Protein AF-A0A6B3GJA3-F1 (afdb_monomer_lite)

Foldseek 3Di:
DVLVVLLVVLVVCVVVVNNVVSLVSLVVSLVPDDDLVCLQSVLSSLQSQLVSCVVVVNLVSNLVSLVSSLVSCVVNVVLQVNLVSLQVNLVSCVVVPVNVSSVVSNVSSVCSVPPPPPDPPDDDPDDDD

Radius of gyration: 17.27 Å; chains: 1; bounding box: 47×55×37 Å

Sequence (129 aa):
YAHQVGVELADVLHRQGKDDEAERLLNGLLDGLSSAHSAVHEAGAHRLLGLIAERRHDDEEAQGRYTTAMRLLESAGAAGDLADICQLLGDLLRRTGSVEAALDAYRVGLSLRAAPGTTTLGPAPAKPF

Secondary structure (DSSP, 8-state):
-HHHHHHHHHHHHHHTT-HHHHHHHHHHHHTT--SGGGHHHHHHHHHHHHHHHHHTT-HHHHHHHHHHHHHHHHHHT-HHHHHHHHHHHHHHHHHTT-HHHHHHHHHHHHHHHHS----S--SPPPPP-

Structure (mmCIF, N/CA/C/O backbone):
data_AF-A0A6B3GJA3-F1
#
_entry.id   AF-A0A6B3GJA3-F1
#
loop_
_atom_site.group_PDB
_atom_site.id
_atom_site.type_symbol
_atom_site.label_atom_id
_atom_site.label_alt_id
_atom_site.label_comp_id
_atom_site.label_asym_id
_atom_site.label_entity_id
_atom_site.label_seq_id
_atom_site.pdbx_PDB_ins_code
_atom_site.Cartn_x
_atom_site.Cartn_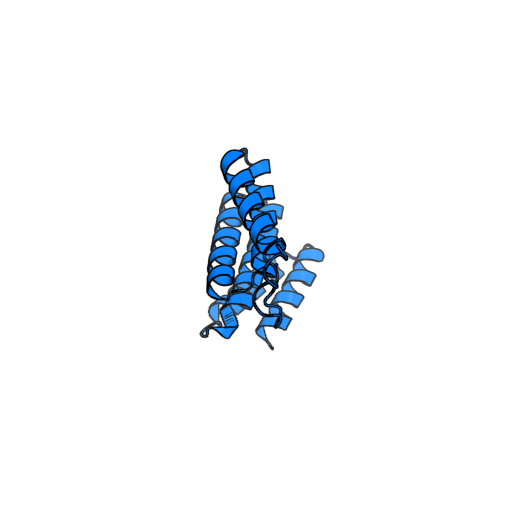y
_atom_site.Cartn_z
_atom_site.occupancy
_atom_site.B_iso_or_equiv
_atom_site.auth_seq_id
_atom_site.auth_comp_id
_atom_site.auth_asym_id
_atom_site.auth_atom_id
_atom_site.pdbx_PDB_model_num
ATOM 1 N N . TYR A 1 1 ? 4.140 -4.221 -19.584 1.00 59.28 1 TYR A N 1
ATOM 2 C CA . TYR A 1 1 ? 2.845 -3.993 -20.259 1.00 59.28 1 TYR A CA 1
ATOM 3 C C . TYR A 1 1 ? 1.701 -4.795 -19.642 1.00 59.28 1 TYR A C 1
ATOM 5 O O . TYR A 1 1 ? 0.785 -4.161 -19.145 1.00 59.28 1 TYR A O 1
ATOM 13 N N . ALA A 1 2 ? 1.742 -6.135 -19.584 1.00 73.94 2 ALA A N 1
ATOM 14 C CA . ALA A 1 2 ? 0.633 -6.923 -19.012 1.00 73.94 2 ALA A CA 1
ATOM 15 C C . ALA A 1 2 ? 0.364 -6.645 -17.515 1.00 73.94 2 ALA A C 1
ATOM 17 O O . ALA A 1 2 ? -0.787 -6.479 -17.127 1.00 73.94 2 ALA A O 1
ATOM 18 N N . HIS A 1 3 ? 1.412 -6.511 -16.692 1.00 79.44 3 HIS A N 1
ATOM 19 C CA . HIS A 1 3 ? 1.256 -6.254 -15.251 1.00 79.44 3 HIS A CA 1
ATOM 20 C C . HIS A 1 3 ? 0.630 -4.889 -14.942 1.00 79.44 3 HIS A C 1
ATOM 22 O O . HIS A 1 3 ? -0.234 -4.803 -14.080 1.00 79.44 3 HIS A O 1
ATOM 28 N N . GLN A 1 4 ? 1.001 -3.843 -15.689 1.00 82.00 4 GLN A N 1
ATOM 29 C CA . GLN A 1 4 ? 0.402 -2.513 -15.548 1.00 82.00 4 GLN A CA 1
ATOM 30 C C . GLN A 1 4 ? -1.102 -2.550 -15.828 1.00 82.00 4 GLN A C 1
ATOM 32 O O . GLN A 1 4 ? -1.893 -2.117 -15.003 1.00 82.00 4 GLN A O 1
ATOM 37 N N . VAL A 1 5 ? -1.501 -3.132 -16.964 1.00 86.44 5 VAL A N 1
ATOM 38 C CA . VAL A 1 5 ? -2.919 -3.248 -17.339 1.00 86.44 5 VAL A CA 1
ATOM 39 C C . VAL A 1 5 ? -3.695 -4.089 -16.322 1.00 86.44 5 VAL A C 1
ATOM 41 O O . VAL A 1 5 ? -4.847 -3.786 -16.030 1.00 86.44 5 VAL A O 1
ATOM 44 N N . GLY A 1 6 ? -3.063 -5.117 -15.751 1.00 88.50 6 GLY A N 1
ATOM 45 C CA . GLY A 1 6 ? -3.655 -5.915 -14.683 1.00 88.50 6 GLY A CA 1
ATOM 46 C C . GLY A 1 6 ? -3.939 -5.103 -13.415 1.00 88.50 6 GLY A C 1
ATOM 47 O O . GLY A 1 6 ? -5.046 -5.178 -12.890 1.00 88.50 6 GLY A O 1
ATOM 48 N N . VAL A 1 7 ? -2.987 -4.287 -12.952 1.00 89.00 7 VAL A N 1
ATOM 49 C CA . VAL A 1 7 ? -3.186 -3.423 -11.772 1.00 89.00 7 VAL A CA 1
ATOM 50 C C . VAL A 1 7 ? -4.295 -2.395 -12.018 1.00 89.00 7 VAL A C 1
ATOM 52 O O . VAL A 1 7 ? -5.159 -2.222 -11.163 1.00 89.00 7 VAL A O 1
ATOM 55 N N . GLU A 1 8 ? -4.338 -1.779 -13.201 1.00 92.50 8 GLU A N 1
ATOM 56 C CA . GLU A 1 8 ? -5.412 -0.841 -13.568 1.00 92.50 8 GLU A CA 1
ATOM 57 C C . GLU A 1 8 ? -6.789 -1.524 -13.599 1.00 92.50 8 GLU A C 1
ATOM 59 O O . GLU A 1 8 ? -7.780 -0.977 -13.114 1.00 92.50 8 GLU A O 1
ATOM 64 N N . LEU A 1 9 ? -6.871 -2.753 -14.122 1.00 93.69 9 LEU A N 1
ATOM 65 C CA . LEU A 1 9 ? -8.111 -3.529 -14.099 1.00 93.69 9 LEU A CA 1
ATOM 66 C C . LEU A 1 9 ? -8.551 -3.847 -12.663 1.00 93.69 9 LEU A C 1
ATOM 68 O O . LEU A 1 9 ? -9.738 -3.730 -12.351 1.00 93.69 9 LEU A O 1
ATOM 72 N N . ALA A 1 10 ? -7.617 -4.216 -11.785 1.00 93.69 10 ALA A N 1
ATOM 73 C CA . ALA A 1 10 ? -7.922 -4.422 -10.374 1.00 93.69 10 ALA A CA 1
ATOM 74 C C . ALA A 1 10 ? -8.435 -3.137 -9.707 1.00 93.69 10 ALA A C 1
ATOM 76 O O . ALA A 1 10 ? -9.383 -3.214 -8.929 1.00 93.69 10 ALA A O 1
ATOM 77 N N . ASP A 1 11 ? -7.871 -1.965 -10.021 1.00 93.75 11 ASP A N 1
ATOM 78 C CA . ASP A 1 11 ? -8.346 -0.687 -9.467 1.00 93.75 11 ASP A CA 1
ATOM 79 C C . ASP A 1 11 ? -9.788 -0.398 -9.909 1.00 93.75 11 ASP A C 1
ATOM 81 O O . ASP A 1 11 ? -10.638 -0.020 -9.101 1.00 93.75 11 ASP A O 1
ATOM 85 N N . VAL A 1 12 ? -10.121 -0.675 -11.173 1.00 96.38 12 VAL A N 1
ATOM 86 C CA . VAL A 1 12 ? -11.504 -0.567 -11.661 1.00 96.38 12 VAL A CA 1
ATOM 87 C C . VAL A 1 12 ? -12.439 -1.523 -10.913 1.00 96.38 12 VAL A C 1
ATOM 89 O O . VAL A 1 12 ? -13.520 -1.105 -10.493 1.00 96.38 12 VAL A O 1
ATOM 92 N N . LEU A 1 13 ? -12.041 -2.783 -10.705 1.00 95.69 13 LEU A N 1
ATOM 93 C CA . LEU A 1 13 ? -12.827 -3.761 -9.939 1.00 95.69 13 LEU A CA 1
ATOM 94 C C . LEU A 1 13 ? -13.029 -3.309 -8.485 1.00 95.69 13 LEU A C 1
ATOM 96 O O . LEU A 1 13 ? -14.154 -3.333 -7.981 1.00 95.69 13 LEU A O 1
ATOM 100 N N . HIS A 1 14 ? -11.972 -2.813 -7.843 1.00 93.75 14 HIS A N 1
ATOM 101 C CA . HIS A 1 14 ? -12.026 -2.243 -6.501 1.00 93.75 14 HIS A CA 1
ATOM 102 C C . HIS A 1 14 ? -13.003 -1.064 -6.434 1.00 93.75 14 HIS A C 1
ATOM 104 O O . HIS A 1 14 ? -13.842 -1.006 -5.536 1.00 93.75 14 HIS A O 1
ATOM 110 N N . ARG A 1 15 ? -12.972 -0.133 -7.393 1.00 93.81 15 ARG A N 1
ATOM 111 C CA . ARG A 1 15 ? -13.922 0.996 -7.444 1.00 93.81 15 ARG A CA 1
ATOM 112 C C . ARG A 1 15 ? -15.368 0.563 -7.690 1.00 93.81 15 ARG A C 1
ATOM 114 O O . ARG A 1 15 ? -16.284 1.281 -7.305 1.00 93.81 15 ARG A O 1
ATOM 121 N N . GLN A 1 16 ? -15.583 -0.609 -8.286 1.00 95.88 16 GLN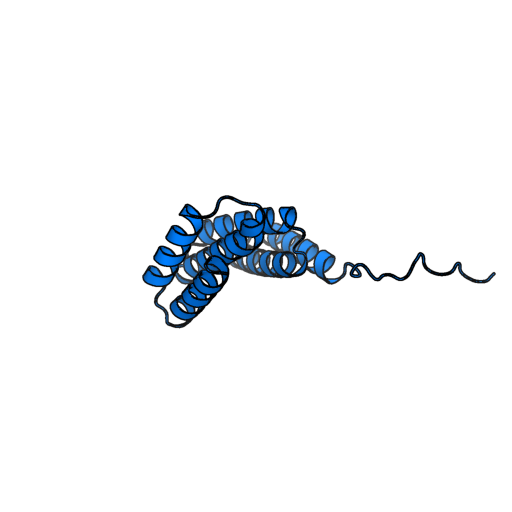 A N 1
ATOM 122 C CA . GLN A 1 16 ? -16.905 -1.227 -8.437 1.00 95.88 16 GLN A CA 1
ATOM 123 C C . GLN A 1 16 ? -17.369 -2.007 -7.194 1.00 95.88 16 GLN A C 1
ATOM 125 O O . GLN A 1 16 ? -18.457 -2.579 -7.215 1.00 95.88 16 GLN A O 1
ATOM 130 N N . GLY A 1 17 ? -16.566 -2.060 -6.125 1.00 94.06 17 GLY A N 1
ATOM 131 C CA . GLY A 1 17 ? -16.863 -2.848 -4.924 1.00 94.06 17 GLY A CA 1
ATOM 132 C C . GLY A 1 17 ? -16.603 -4.349 -5.082 1.00 94.06 17 GLY A C 1
ATOM 133 O O . GLY A 1 17 ? -17.005 -5.135 -4.230 1.00 94.06 17 GLY A O 1
ATOM 134 N N . LYS A 1 18 ? -15.938 -4.770 -6.164 1.00 96.69 18 LYS A N 1
ATOM 135 C CA . LYS A 1 18 ? -15.611 -6.174 -6.449 1.00 96.69 18 LYS A CA 1
ATOM 136 C C . LYS A 1 18 ? -14.245 -6.554 -5.881 1.00 96.69 18 LYS A C 1
ATOM 138 O O . LYS A 1 18 ? -13.352 -6.992 -6.608 1.00 96.69 18 LYS A O 1
ATOM 143 N N . ASP A 1 19 ? -14.082 -6.369 -4.579 1.00 95.56 19 ASP A N 1
ATOM 144 C CA . ASP A 1 19 ? -12.780 -6.505 -3.921 1.00 95.56 19 ASP A CA 1
ATOM 145 C C . ASP A 1 19 ? -12.214 -7.923 -3.995 1.00 95.56 19 ASP A C 1
ATOM 147 O O . ASP A 1 19 ? -11.024 -8.088 -4.239 1.00 95.56 19 ASP A O 1
ATOM 151 N N . ASP A 1 20 ? -13.062 -8.949 -3.918 1.00 95.94 20 ASP A N 1
ATOM 152 C CA . ASP A 1 20 ? -12.619 -10.342 -4.035 1.00 95.94 20 ASP A CA 1
ATOM 153 C C . ASP A 1 20 ? -12.086 -10.675 -5.440 1.00 95.94 20 ASP A C 1
ATOM 155 O O . ASP A 1 20 ? -11.227 -11.543 -5.599 1.00 95.94 20 ASP A O 1
ATOM 159 N N . G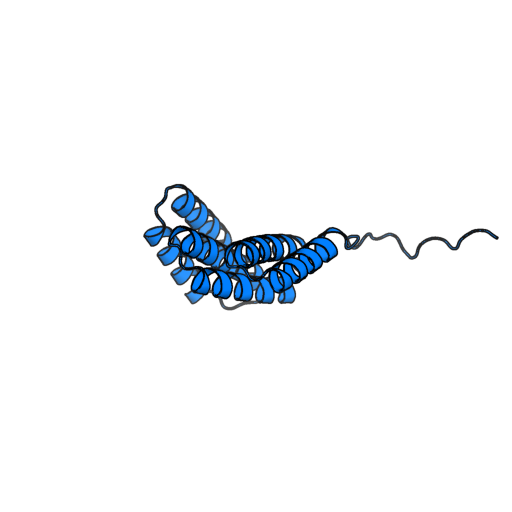LU A 1 21 ? -12.628 -10.051 -6.492 1.00 96.31 21 GLU A N 1
ATOM 160 C CA . GLU A 1 21 ? -12.123 -10.214 -7.864 1.00 96.31 21 GLU A CA 1
ATOM 161 C C . GLU A 1 21 ? -10.812 -9.445 -8.051 1.00 96.31 21 GLU A C 1
ATOM 163 O O . GLU A 1 21 ? -9.861 -9.992 -8.615 1.00 96.31 21 GLU A O 1
ATOM 168 N N . ALA A 1 22 ? -10.749 -8.209 -7.544 1.00 96.25 22 ALA A N 1
ATOM 169 C CA . ALA A 1 22 ? -9.549 -7.380 -7.583 1.00 96.25 22 ALA A CA 1
ATOM 170 C C . ALA A 1 22 ? -8.381 -8.066 -6.861 1.00 96.25 22 ALA A C 1
ATOM 172 O O . ALA A 1 22 ? -7.308 -8.225 -7.433 1.00 96.25 22 ALA A O 1
ATOM 173 N N . GLU A 1 23 ? -8.607 -8.548 -5.641 1.00 95.56 23 GLU A N 1
ATOM 174 C CA . GLU A 1 23 ? -7.602 -9.230 -4.829 1.00 95.56 23 GLU A CA 1
ATOM 175 C C . GLU A 1 23 ? -7.070 -10.499 -5.504 1.00 95.56 23 GLU A C 1
ATOM 177 O O . GLU A 1 23 ? -5.857 -10.690 -5.594 1.00 95.56 23 GLU A O 1
ATOM 182 N N . ARG A 1 24 ? -7.957 -11.350 -6.041 1.00 95.38 24 ARG A N 1
ATOM 183 C CA . ARG A 1 24 ? -7.545 -12.556 -6.780 1.00 95.38 24 ARG A CA 1
ATOM 184 C C . ARG A 1 24 ? -6.664 -12.217 -7.976 1.00 95.38 24 ARG A C 1
ATOM 186 O O . ARG A 1 24 ? -5.670 -12.900 -8.214 1.00 95.38 24 ARG A O 1
ATOM 193 N N . LEU A 1 25 ? -7.020 -11.168 -8.716 1.00 94.31 25 LEU A N 1
ATOM 194 C CA . LEU A 1 25 ? -6.237 -10.717 -9.859 1.00 94.31 25 LEU A CA 1
ATOM 195 C C . LEU A 1 25 ? -4.859 -10.208 -9.419 1.00 94.31 25 LEU A C 1
ATOM 197 O O . LEU A 1 25 ? -3.855 -10.592 -10.013 1.00 94.31 25 LEU A O 1
ATOM 201 N N . LEU A 1 26 ? -4.801 -9.393 -8.365 1.00 93.69 26 LEU A N 1
ATOM 202 C CA . LEU A 1 26 ? -3.553 -8.845 -7.832 1.00 93.69 26 LEU A CA 1
ATOM 203 C C . LEU A 1 26 ? -2.615 -9.933 -7.312 1.00 93.69 26 LEU A C 1
ATOM 205 O O . LEU A 1 26 ? -1.439 -9.923 -7.663 1.00 93.69 26 LEU A O 1
ATOM 209 N N . ASN A 1 27 ? -3.122 -10.898 -6.544 1.00 93.00 27 ASN A N 1
ATOM 210 C CA . ASN A 1 27 ? -2.313 -12.017 -6.057 1.00 93.00 27 ASN A CA 1
ATOM 211 C C . ASN A 1 27 ? -1.756 -12.852 -7.223 1.00 93.00 27 ASN A C 1
ATOM 213 O O . ASN A 1 27 ? -0.564 -13.140 -7.252 1.00 93.00 27 ASN A O 1
ATOM 217 N N . GLY A 1 28 ? -2.570 -13.131 -8.248 1.00 90.81 28 GLY A N 1
ATOM 218 C CA . GLY A 1 28 ? -2.096 -13.824 -9.450 1.00 90.81 28 GLY A CA 1
ATOM 219 C C . GLY A 1 28 ? -1.050 -13.036 -10.250 1.00 90.81 28 GLY A C 1
ATOM 220 O O . GLY A 1 28 ? -0.174 -13.633 -10.873 1.00 90.81 28 GLY A O 1
ATOM 221 N N . LEU A 1 29 ? -1.105 -11.697 -10.232 1.00 89.06 29 LEU A N 1
ATOM 222 C CA . LEU A 1 29 ? -0.045 -10.871 -10.813 1.00 89.06 29 LEU A CA 1
ATOM 223 C C . LEU A 1 29 ? 1.250 -10.990 -10.012 1.00 89.06 29 LEU A C 1
ATOM 225 O O . LEU A 1 29 ? 2.296 -11.140 -10.637 1.00 89.06 29 LEU A O 1
ATOM 229 N N . LEU A 1 30 ? 1.176 -10.924 -8.678 1.00 88.69 30 LEU A N 1
ATOM 230 C CA . LEU A 1 30 ? 2.333 -11.006 -7.782 1.00 88.69 30 LEU A CA 1
ATOM 231 C C . LEU A 1 30 ? 3.081 -12.337 -7.936 1.00 88.69 30 LEU A C 1
ATOM 233 O O . LEU A 1 30 ? 4.304 -12.327 -8.048 1.00 88.69 30 LEU A O 1
ATOM 237 N N . ASP A 1 31 ? 2.358 -13.454 -8.059 1.00 85.81 31 ASP A N 1
ATOM 238 C CA . ASP A 1 31 ? 2.943 -14.787 -8.277 1.00 85.81 31 ASP A CA 1
ATOM 239 C C . ASP A 1 31 ? 3.777 -14.884 -9.574 1.00 85.81 31 ASP A C 1
ATOM 241 O O . ASP A 1 31 ? 4.643 -15.749 -9.708 1.00 85.81 31 ASP A O 1
ATOM 245 N N . GLY A 1 32 ? 3.521 -14.000 -10.546 1.00 77.88 32 GLY A N 1
ATOM 246 C CA . GLY A 1 32 ? 4.185 -13.978 -11.850 1.00 77.88 32 GLY A CA 1
ATOM 247 C C . GLY A 1 32 ? 5.321 -12.959 -12.000 1.00 77.88 32 GLY A C 1
ATOM 248 O O . GLY A 1 32 ? 5.879 -12.851 -13.095 1.00 77.88 32 GLY A O 1
ATOM 249 N N . LEU A 1 33 ? 5.656 -12.177 -10.967 1.00 73.69 33 LEU A N 1
ATOM 250 C CA . LEU A 1 33 ? 6.685 -11.129 -11.052 1.00 73.69 33 LEU A CA 1
ATOM 251 C C . LEU A 1 33 ? 8.080 -11.690 -10.724 1.00 73.69 33 LEU A C 1
ATOM 253 O O . LEU A 1 33 ? 8.289 -12.288 -9.676 1.00 73.69 33 LEU A O 1
ATOM 257 N N . SER A 1 34 ? 9.061 -11.491 -11.619 1.00 58.62 34 SER A N 1
ATOM 258 C CA . SER A 1 34 ? 10.423 -12.041 -11.448 1.00 58.62 34 SER A CA 1
ATOM 259 C C . SER A 1 34 ? 11.585 -11.101 -11.838 1.00 58.62 34 SER A C 1
ATOM 261 O O . SER A 1 34 ? 12.688 -11.576 -12.113 1.00 58.62 34 SER A O 1
ATOM 263 N N . SER A 1 35 ? 11.394 -9.780 -11.944 1.00 59.91 35 SER A N 1
ATOM 264 C CA . SER A 1 35 ? 12.443 -8.869 -12.457 1.00 59.91 35 SER A CA 1
ATOM 265 C C . SER A 1 35 ? 12.319 -7.452 -11.912 1.00 59.91 35 SER A C 1
ATOM 267 O O . SER A 1 35 ? 11.216 -7.016 -11.677 1.00 59.91 35 SER A O 1
ATOM 269 N N . ALA A 1 36 ? 13.403 -6.672 -11.831 1.00 56.78 36 ALA A N 1
ATOM 270 C CA . ALA A 1 36 ? 13.418 -5.299 -11.300 1.00 56.78 36 ALA A CA 1
ATOM 271 C C . ALA A 1 36 ? 12.398 -4.314 -11.928 1.00 56.78 36 ALA A C 1
ATOM 273 O O . ALA A 1 36 ? 11.951 -3.392 -11.253 1.00 56.78 36 ALA A O 1
ATOM 274 N N . HIS A 1 37 ? 11.968 -4.515 -13.184 1.00 58.62 37 HIS A N 1
ATOM 275 C CA . HIS A 1 37 ? 10.860 -3.739 -13.782 1.00 58.62 37 HIS A CA 1
ATOM 276 C C . HIS A 1 37 ? 9.477 -4.087 -13.177 1.00 58.62 37 HIS A C 1
ATOM 278 O O . HIS A 1 37 ? 8.479 -3.423 -13.475 1.00 58.62 37 HIS A O 1
ATOM 284 N N . SER A 1 38 ? 9.404 -5.111 -12.321 1.00 74.56 38 SER A N 1
ATOM 285 C CA . SER A 1 38 ? 8.250 -5.445 -11.489 1.00 74.56 38 SER A CA 1
ATOM 286 C C . SER A 1 38 ? 8.087 -4.484 -10.336 1.00 74.56 38 SER A C 1
ATOM 288 O O . SER A 1 38 ? 6.947 -4.214 -10.015 1.00 74.56 38 SER A O 1
ATOM 290 N N . ALA A 1 39 ? 9.154 -3.936 -9.748 1.00 87.31 39 ALA A N 1
ATOM 291 C CA . ALA A 1 39 ? 9.082 -3.364 -8.401 1.00 87.31 39 ALA A CA 1
ATOM 292 C C . ALA A 1 39 ? 8.016 -2.263 -8.255 1.00 87.31 39 ALA A C 1
ATOM 294 O O . ALA A 1 39 ? 7.256 -2.267 -7.293 1.00 87.31 39 ALA A O 1
ATOM 295 N N . VAL A 1 40 ? 7.884 -1.369 -9.243 1.00 88.69 40 VAL A N 1
ATOM 296 C CA . VAL A 1 40 ? 6.832 -0.332 -9.245 1.00 88.69 40 VAL A CA 1
ATOM 297 C C . VAL A 1 40 ? 5.434 -0.934 -9.438 1.00 88.69 40 VAL A C 1
ATOM 299 O O . VAL A 1 40 ? 4.485 -0.533 -8.771 1.00 88.69 40 VAL A O 1
ATOM 302 N N . HIS A 1 41 ? 5.286 -1.929 -10.312 1.00 89.62 41 HIS A N 1
ATOM 303 C CA . HIS A 1 41 ? 4.005 -2.609 -10.545 1.00 89.62 41 HIS A CA 1
ATOM 304 C C . HIS A 1 41 ? 3.591 -3.487 -9.355 1.00 89.62 41 HIS A C 1
ATOM 306 O O . HIS A 1 41 ? 2.421 -3.537 -8.991 1.00 89.62 41 HIS A O 1
ATOM 312 N N . GLU A 1 42 ? 4.560 -4.149 -8.736 1.00 92.44 42 GLU A N 1
ATOM 313 C CA . GLU A 1 42 ? 4.446 -4.932 -7.512 1.00 92.44 42 GLU A CA 1
ATOM 314 C C . GLU A 1 42 ? 4.018 -4.030 -6.357 1.00 92.44 42 GLU A C 1
ATOM 316 O O . GLU A 1 42 ? 3.050 -4.324 -5.659 1.00 92.44 42 GLU A O 1
ATOM 321 N N . ALA A 1 43 ? 4.652 -2.863 -6.225 1.00 94.50 43 ALA A N 1
ATOM 322 C CA . ALA A 1 43 ? 4.237 -1.848 -5.273 1.00 94.50 43 ALA A CA 1
ATOM 323 C C . ALA A 1 43 ? 2.818 -1.341 -5.545 1.00 94.50 43 ALA A C 1
ATOM 325 O O . ALA A 1 43 ? 2.045 -1.179 -4.605 1.00 94.50 43 ALA A O 1
ATOM 326 N N . GLY A 1 44 ? 2.447 -1.136 -6.813 1.00 94.06 44 GLY A N 1
ATOM 327 C CA . GLY A 1 44 ? 1.081 -0.787 -7.208 1.00 94.06 44 GLY A CA 1
ATOM 328 C C . GLY A 1 44 ? 0.059 -1.846 -6.784 1.00 94.06 44 GLY A C 1
ATOM 329 O O . GLY A 1 44 ? -0.986 -1.508 -6.228 1.00 94.06 44 GLY A O 1
ATOM 330 N N . ALA A 1 45 ? 0.388 -3.128 -6.960 1.00 95.06 45 ALA A N 1
ATOM 331 C CA . ALA A 1 45 ? -0.449 -4.233 -6.507 1.00 95.06 45 ALA A CA 1
ATOM 332 C C . ALA A 1 45 ? -0.574 -4.271 -4.976 1.00 95.06 45 ALA A C 1
ATOM 334 O O . ALA A 1 45 ? -1.684 -4.349 -4.451 1.00 95.06 45 ALA A O 1
ATOM 335 N N . HIS A 1 46 ? 0.538 -4.137 -4.250 1.00 97.44 46 HIS A N 1
ATOM 336 C CA . HIS A 1 46 ? 0.527 -4.056 -2.790 1.00 97.44 46 HIS A CA 1
ATOM 337 C C . HIS A 1 46 ? -0.252 -2.840 -2.278 1.00 97.44 46 HIS A C 1
ATOM 339 O O . HIS A 1 46 ? -1.034 -2.975 -1.343 1.00 97.44 46 HIS A O 1
ATOM 345 N N . ARG A 1 47 ? -0.119 -1.672 -2.910 1.00 97.31 47 ARG A N 1
ATOM 346 C CA . ARG A 1 47 ? -0.912 -0.483 -2.579 1.00 97.31 47 ARG A CA 1
ATOM 347 C C . ARG A 1 47 ? -2.407 -0.766 -2.703 1.00 97.31 47 ARG A C 1
ATOM 349 O O . ARG A 1 47 ? -3.161 -0.437 -1.793 1.00 97.31 47 ARG A O 1
ATOM 356 N N . LEU A 1 48 ? -2.842 -1.376 -3.803 1.00 97.50 48 LEU A N 1
ATOM 357 C CA . LEU A 1 48 ? -4.260 -1.650 -4.016 1.00 97.50 48 LEU A CA 1
ATOM 358 C C . LEU A 1 48 ? -4.800 -2.733 -3.068 1.00 97.50 48 LEU A C 1
ATOM 360 O O . LEU A 1 48 ? -5.903 -2.584 -2.551 1.00 97.50 48 LEU A O 1
ATOM 364 N N . LEU A 1 49 ? -4.008 -3.766 -2.765 1.00 98.25 49 LEU A N 1
ATOM 365 C CA . LEU A 1 49 ? -4.340 -4.738 -1.715 1.00 98.25 49 LEU A CA 1
ATOM 366 C C . LEU A 1 49 ? -4.482 -4.064 -0.343 1.00 98.25 49 LEU A C 1
ATOM 368 O O . LEU A 1 49 ? -5.389 -4.404 0.409 1.00 98.25 49 LEU A O 1
ATOM 372 N N . GLY A 1 50 ? -3.639 -3.073 -0.043 1.00 98.12 50 GLY A N 1
ATOM 373 C CA . GLY A 1 50 ? -3.770 -2.269 1.170 1.00 98.12 50 GLY A CA 1
ATOM 374 C C . GLY A 1 50 ? -5.091 -1.501 1.222 1.00 98.12 50 GLY A C 1
ATOM 375 O O . GLY A 1 50 ? -5.802 -1.594 2.214 1.00 98.12 50 GLY A O 1
ATOM 376 N N . LEU A 1 51 ? -5.479 -0.833 0.129 1.00 97.69 51 LEU A N 1
ATOM 377 C CA . LEU A 1 51 ? -6.765 -0.121 0.027 1.00 97.69 51 LEU A CA 1
ATOM 378 C C . LEU A 1 51 ? -7.978 -1.057 0.172 1.00 97.69 51 LEU A C 1
ATOM 380 O O . LEU A 1 51 ? -8.984 -0.685 0.781 1.00 97.69 51 LEU A O 1
ATOM 384 N N . ILE A 1 52 ? -7.895 -2.271 -0.377 1.00 97.81 52 ILE A N 1
ATOM 385 C CA . ILE A 1 52 ? -8.913 -3.315 -0.193 1.00 97.81 52 ILE A CA 1
ATOM 386 C C . ILE A 1 52 ? -9.016 -3.707 1.287 1.00 97.81 52 ILE A C 1
ATOM 388 O O . ILE A 1 52 ? -10.123 -3.751 1.825 1.00 97.81 52 ILE A O 1
ATOM 392 N N . ALA A 1 53 ? -7.882 -3.935 1.954 1.00 97.88 53 ALA A N 1
ATOM 393 C CA . ALA A 1 53 ? -7.840 -4.260 3.378 1.00 97.88 53 ALA A CA 1
ATOM 394 C C . ALA A 1 53 ? -8.435 -3.134 4.244 1.00 97.88 53 ALA A C 1
ATOM 396 O O . ALA A 1 53 ? -9.257 -3.413 5.117 1.00 97.88 53 ALA A O 1
ATOM 397 N N . GLU A 1 54 ? -8.159 -1.857 3.937 1.00 95.44 54 GLU A N 1
ATOM 398 C CA . GLU A 1 54 ? -8.78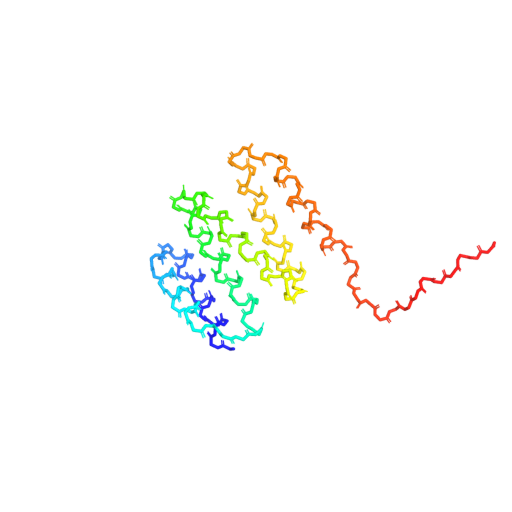9 -0.730 4.646 1.00 95.44 54 GLU A CA 1
ATOM 399 C C . GLU A 1 54 ? -10.312 -0.760 4.555 1.00 95.44 54 GLU A C 1
ATOM 401 O O . GLU A 1 54 ? -11.011 -0.532 5.543 1.00 95.44 54 GLU A O 1
ATOM 406 N N . ARG A 1 55 ? -10.846 -1.048 3.363 1.00 94.56 55 ARG A N 1
ATOM 407 C CA . ARG A 1 55 ? -12.295 -1.113 3.150 1.00 94.56 55 ARG A CA 1
ATOM 408 C C . ARG A 1 55 ? -12.936 -2.265 3.922 1.00 94.56 55 ARG A C 1
ATOM 410 O O . ARG A 1 55 ? -14.102 -2.176 4.296 1.00 94.56 55 ARG A O 1
ATOM 417 N N . ARG A 1 56 ? -12.172 -3.327 4.179 1.00 95.69 56 ARG A N 1
ATOM 418 C CA . ARG A 1 56 ? -12.565 -4.449 5.038 1.00 95.69 56 ARG A CA 1
ATOM 419 C C . ARG A 1 56 ? -12.305 -4.193 6.526 1.00 95.69 56 ARG A C 1
ATOM 421 O O . ARG A 1 56 ? -12.606 -5.067 7.332 1.00 95.69 56 ARG A O 1
ATOM 428 N N . HIS A 1 57 ? -11.808 -3.010 6.891 1.00 96.12 57 HIS A N 1
ATOM 429 C CA . HIS A 1 57 ? -11.393 -2.651 8.249 1.00 96.12 57 HIS A CA 1
ATOM 430 C C . HIS A 1 57 ? -10.270 -3.539 8.815 1.00 96.12 57 HIS A C 1
ATOM 432 O O . HIS A 1 57 ? -10.145 -3.676 10.031 1.00 96.12 57 HIS A O 1
ATOM 438 N N . ASP A 1 58 ? -9.443 -4.119 7.941 1.00 97.88 58 ASP A N 1
ATOM 439 C CA . ASP A 1 58 ? -8.231 -4.844 8.322 1.00 97.88 58 ASP A CA 1
ATOM 440 C C . ASP A 1 58 ? -7.021 -3.902 8.249 1.00 97.88 58 ASP A C 1
ATOM 442 O O . ASP A 1 58 ? -6.278 -3.841 7.265 1.00 97.88 58 ASP A O 1
ATOM 446 N N . ASP A 1 59 ? -6.876 -3.082 9.291 1.00 97.19 59 ASP A N 1
ATOM 447 C CA . ASP A 1 59 ? -5.822 -2.068 9.362 1.00 97.19 59 ASP A CA 1
ATOM 448 C C . ASP A 1 59 ? -4.412 -2.683 9.470 1.00 97.19 59 ASP A C 1
ATOM 450 O O . ASP A 1 59 ? -3.446 -2.081 8.995 1.00 97.19 59 ASP A O 1
ATOM 454 N N . GLU A 1 60 ? -4.279 -3.880 10.055 1.00 97.31 60 GLU A N 1
ATOM 455 C CA . GLU A 1 60 ? -2.993 -4.577 10.179 1.00 97.31 60 GLU A CA 1
ATOM 456 C C . GLU A 1 60 ? -2.519 -5.088 8.815 1.00 97.31 60 GLU A C 1
ATOM 458 O O . GLU A 1 60 ? -1.374 -4.823 8.421 1.00 97.31 60 GLU A O 1
ATOM 463 N N . GLU A 1 61 ? -3.403 -5.738 8.047 1.00 97.88 61 GLU A N 1
ATOM 464 C CA . GLU A 1 61 ? -3.072 -6.134 6.681 1.00 97.88 61 GLU A CA 1
ATOM 465 C C . GLU A 1 61 ? -2.791 -4.902 5.811 1.00 97.88 61 GLU A C 1
ATOM 467 O O . GLU A 1 61 ? -1.774 -4.874 5.108 1.00 97.88 61 GLU A O 1
ATOM 472 N N . ALA A 1 62 ? -3.613 -3.850 5.896 1.00 98.25 62 ALA A N 1
ATOM 473 C CA . ALA A 1 62 ? -3.391 -2.619 5.138 1.00 98.25 62 ALA A CA 1
ATOM 474 C C . ALA A 1 62 ? -1.999 -2.022 5.403 1.00 98.25 62 ALA A C 1
ATOM 476 O O . ALA A 1 62 ? -1.259 -1.703 4.465 1.00 98.25 62 ALA A O 1
ATOM 477 N N . GLN A 1 63 ? -1.599 -1.946 6.675 1.00 98.06 63 GLN A N 1
ATOM 478 C CA . GLN A 1 63 ? -0.292 -1.427 7.070 1.00 98.06 63 GLN A CA 1
ATOM 479 C C . GLN A 1 63 ? 0.847 -2.291 6.522 1.00 98.06 63 GLN A C 1
ATOM 481 O O . GLN A 1 63 ? 1.836 -1.760 5.998 1.00 98.06 63 GLN A O 1
ATOM 486 N N . GLY A 1 64 ? 0.716 -3.617 6.614 1.00 98.06 64 GLY A N 1
ATOM 487 C CA . GLY A 1 64 ? 1.688 -4.557 6.063 1.00 98.06 64 GLY A CA 1
ATOM 488 C C . GLY A 1 64 ? 1.857 -4.385 4.553 1.00 98.06 64 GLY A C 1
ATOM 489 O O . GLY A 1 64 ? 2.981 -4.285 4.053 1.00 98.06 64 GLY A O 1
ATOM 490 N N . ARG A 1 65 ? 0.745 -4.262 3.821 1.00 98.06 65 ARG A N 1
ATOM 491 C CA . ARG A 1 65 ? 0.739 -4.056 2.367 1.00 98.06 65 ARG A CA 1
ATOM 492 C C . ARG A 1 65 ? 1.392 -2.734 1.966 1.00 98.06 65 ARG A C 1
ATOM 494 O O . ARG A 1 65 ? 2.253 -2.733 1.085 1.00 98.06 65 ARG A O 1
ATOM 501 N N . TYR A 1 66 ? 1.066 -1.630 2.636 1.00 98.38 66 TYR A N 1
ATOM 502 C CA . TYR A 1 66 ? 1.699 -0.337 2.361 1.00 98.38 66 TYR A CA 1
ATOM 503 C C . TYR A 1 66 ? 3.187 -0.317 2.688 1.00 98.38 66 TYR A C 1
ATOM 505 O O . TYR A 1 66 ? 3.971 0.237 1.922 1.00 98.38 66 TYR A O 1
ATOM 513 N N . THR A 1 67 ? 3.597 -0.968 3.778 1.00 97.69 67 THR A N 1
ATOM 514 C CA . THR A 1 67 ? 5.015 -1.080 4.146 1.00 97.69 67 THR A CA 1
ATOM 515 C C . THR A 1 67 ? 5.808 -1.833 3.075 1.00 97.69 67 THR A C 1
ATOM 517 O O . THR A 1 67 ? 6.918 -1.429 2.727 1.00 97.69 67 THR A O 1
ATOM 520 N N . THR A 1 68 ? 5.240 -2.901 2.508 1.00 97.31 68 THR A N 1
ATOM 521 C CA . THR A 1 68 ? 5.863 -3.625 1.391 1.00 97.31 68 THR A CA 1
ATOM 522 C C . THR A 1 68 ? 5.960 -2.754 0.140 1.00 97.31 68 THR A C 1
ATOM 524 O O . THR A 1 68 ? 7.039 -2.656 -0.444 1.00 97.31 68 THR A O 1
ATOM 527 N N . ALA A 1 69 ? 4.881 -2.056 -0.233 1.00 96.81 69 ALA A N 1
ATOM 528 C CA . ALA A 1 69 ? 4.896 -1.126 -1.364 1.00 96.81 69 ALA A CA 1
ATOM 529 C C . ALA A 1 69 ? 5.949 -0.017 -1.190 1.00 96.81 69 ALA A C 1
ATOM 531 O O . ALA A 1 69 ? 6.703 0.262 -2.118 1.00 96.81 69 ALA A O 1
ATOM 532 N N . MET A 1 70 ? 6.062 0.561 0.008 1.00 96.56 70 MET A N 1
ATOM 533 C CA . MET A 1 70 ? 7.056 1.586 0.340 1.00 96.56 70 MET A CA 1
ATOM 534 C C . MET A 1 70 ? 8.487 1.100 0.086 1.00 96.56 70 MET A C 1
ATOM 536 O O . MET A 1 70 ? 9.225 1.746 -0.653 1.00 96.56 70 MET A O 1
ATOM 540 N N . ARG A 1 71 ? 8.857 -0.083 0.594 1.00 95.50 71 ARG A N 1
ATOM 541 C CA . ARG A 1 71 ? 10.199 -0.664 0.385 1.00 95.50 71 ARG A CA 1
ATOM 542 C C . ARG A 1 71 ? 10.510 -0.916 -1.092 1.00 95.50 71 ARG A C 1
ATOM 544 O O . ARG A 1 71 ? 11.628 -0.674 -1.546 1.00 95.50 71 ARG A O 1
ATOM 551 N N . LEU A 1 72 ? 9.525 -1.400 -1.848 1.00 94.19 72 LEU A N 1
ATOM 552 C CA . LEU A 1 72 ? 9.672 -1.636 -3.284 1.00 94.19 72 LEU A CA 1
ATOM 553 C C . LEU A 1 72 ? 9.911 -0.319 -4.037 1.00 94.19 72 LEU A C 1
ATOM 555 O O . LEU A 1 72 ? 10.830 -0.238 -4.852 1.00 94.19 72 LEU A O 1
ATOM 559 N N . LEU A 1 73 ? 9.147 0.729 -3.723 1.00 94.12 73 LEU A N 1
ATOM 560 C CA . LEU A 1 73 ? 9.265 2.046 -4.361 1.00 94.12 73 LEU A CA 1
ATOM 561 C C . LEU A 1 73 ? 10.560 2.773 -3.988 1.00 94.12 73 LEU A C 1
ATOM 563 O O . LEU A 1 73 ? 11.168 3.399 -4.857 1.00 94.12 73 LEU A O 1
ATOM 567 N N . GLU A 1 74 ? 11.019 2.635 -2.741 1.00 93.06 74 GLU A N 1
ATOM 568 C CA . GLU A 1 74 ? 12.350 3.078 -2.306 1.00 93.06 74 GLU A CA 1
ATOM 569 C C . GLU A 1 74 ? 13.441 2.430 -3.158 1.00 93.06 74 GLU A C 1
ATOM 571 O O . GLU A 1 74 ? 14.285 3.128 -3.722 1.00 93.06 74 GLU A O 1
ATOM 576 N N . SER A 1 75 ? 13.393 1.103 -3.316 1.00 91.38 75 SER A N 1
ATOM 577 C CA . SER A 1 75 ? 14.388 0.367 -4.103 1.00 91.38 75 SER A CA 1
ATOM 578 C C . SER A 1 75 ? 14.361 0.720 -5.595 1.00 91.38 75 SER A C 1
ATOM 580 O O . SER A 1 75 ? 15.401 0.720 -6.253 1.00 91.38 75 SER A O 1
ATOM 582 N N . ALA A 1 76 ? 13.182 1.062 -6.122 1.00 91.12 76 ALA A N 1
ATOM 583 C CA . ALA A 1 76 ? 12.987 1.462 -7.510 1.00 91.12 76 ALA A CA 1
ATOM 584 C C . ALA A 1 76 ? 13.316 2.944 -7.775 1.00 91.12 76 ALA A C 1
ATOM 586 O O . ALA A 1 76 ? 13.331 3.362 -8.932 1.00 91.12 76 ALA A O 1
ATOM 587 N N . GLY A 1 77 ? 13.554 3.753 -6.733 1.00 90.88 77 GLY A N 1
ATOM 588 C CA . GLY A 1 77 ? 13.779 5.196 -6.864 1.00 90.88 77 GLY A CA 1
ATOM 589 C C . GLY A 1 77 ? 12.549 5.976 -7.350 1.00 90.88 77 GLY A C 1
ATOM 590 O O . GLY A 1 77 ? 12.684 7.075 -7.891 1.00 90.88 77 GLY A O 1
ATOM 591 N N . ALA A 1 78 ? 11.347 5.423 -7.178 1.00 91.31 78 ALA A N 1
ATOM 592 C CA . ALA A 1 78 ? 10.093 6.007 -7.647 1.00 91.31 78 ALA A CA 1
ATOM 593 C C . ALA A 1 78 ? 9.555 7.038 -6.636 1.00 91.31 78 ALA A C 1
ATOM 595 O O . ALA A 1 78 ? 8.585 6.793 -5.925 1.00 91.31 78 ALA A O 1
ATOM 596 N N . ALA A 1 79 ? 10.211 8.202 -6.545 1.00 92.06 79 ALA A N 1
ATOM 597 C CA . ALA A 1 79 ? 9.952 9.202 -5.500 1.00 92.06 79 ALA A CA 1
ATOM 598 C C . ALA A 1 79 ? 8.495 9.709 -5.443 1.00 92.06 79 ALA A C 1
ATOM 600 O O . ALA A 1 79 ? 7.991 9.988 -4.357 1.00 92.06 79 ALA A O 1
ATOM 601 N N . GLY A 1 80 ? 7.820 9.818 -6.594 1.00 92.12 80 GLY A N 1
ATOM 602 C CA . GLY A 1 80 ? 6.415 10.234 -6.666 1.00 92.12 80 GLY A CA 1
ATOM 603 C C . GLY A 1 80 ? 5.478 9.211 -6.024 1.00 92.12 80 GLY A C 1
ATOM 604 O O . GLY A 1 80 ? 4.775 9.535 -5.070 1.00 92.12 80 GLY A O 1
ATOM 605 N N . ASP A 1 81 ? 5.541 7.962 -6.487 1.00 93.38 81 ASP A N 1
ATOM 606 C CA . ASP A 1 81 ? 4.767 6.853 -5.922 1.00 93.38 81 ASP A CA 1
ATOM 607 C C . ASP A 1 81 ? 5.108 6.613 -4.443 1.00 93.38 81 ASP A C 1
ATOM 609 O O . ASP A 1 81 ? 4.230 6.314 -3.631 1.00 93.38 81 ASP A O 1
ATOM 613 N N . LEU A 1 82 ? 6.383 6.780 -4.068 1.00 95.38 82 LEU A N 1
ATOM 614 C CA . LEU A 1 82 ? 6.827 6.662 -2.682 1.00 95.38 82 LEU A CA 1
ATOM 615 C C . LEU A 1 82 ? 6.206 7.753 -1.792 1.00 95.38 82 LEU A C 1
ATOM 617 O O . LEU A 1 82 ? 5.793 7.482 -0.668 1.00 95.38 82 L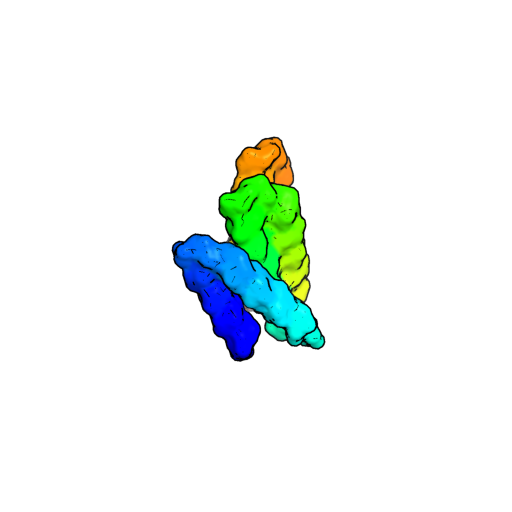EU A O 1
ATOM 621 N N . ALA A 1 83 ? 6.079 8.985 -2.285 1.00 95.81 83 ALA A N 1
ATOM 622 C CA . ALA A 1 83 ? 5.391 10.030 -1.536 1.00 95.81 83 ALA A CA 1
ATOM 623 C C . ALA A 1 83 ? 3.900 9.712 -1.338 1.00 95.81 83 ALA A C 1
ATOM 625 O O . ALA A 1 83 ? 3.352 9.964 -0.261 1.00 95.81 83 ALA A O 1
ATOM 626 N N . ASP A 1 84 ? 3.254 9.136 -2.352 1.00 96.12 84 ASP A N 1
ATOM 627 C CA . ASP A 1 84 ? 1.842 8.763 -2.287 1.00 96.12 84 ASP A CA 1
ATOM 628 C C . ASP A 1 84 ? 1.595 7.617 -1.296 1.00 96.12 84 ASP A C 1
ATOM 630 O O . ASP A 1 84 ? 0.642 7.678 -0.515 1.00 96.12 84 ASP A O 1
ATOM 634 N N . ILE A 1 85 ? 2.469 6.602 -1.252 1.00 97.75 85 ILE A N 1
ATOM 635 C CA . ILE A 1 85 ? 2.337 5.518 -0.268 1.00 97.75 85 ILE A CA 1
ATOM 636 C C . ILE A 1 85 ? 2.632 5.995 1.160 1.00 97.75 85 ILE A C 1
ATOM 638 O O . ILE A 1 85 ? 1.938 5.583 2.087 1.00 97.75 85 ILE A O 1
ATOM 642 N N . CYS A 1 86 ? 3.586 6.915 1.350 1.00 97.44 86 CYS A N 1
ATOM 643 C CA . CYS A 1 86 ? 3.826 7.548 2.649 1.00 97.44 86 CYS A CA 1
ATOM 644 C C . CYS A 1 86 ? 2.594 8.320 3.144 1.00 97.44 86 CYS A C 1
ATOM 646 O O . CYS A 1 86 ? 2.297 8.302 4.339 1.00 97.44 86 CYS A O 1
ATOM 648 N N . GLN A 1 87 ? 1.854 8.968 2.239 1.00 97.19 87 GLN A N 1
ATOM 649 C CA . GLN A 1 87 ? 0.608 9.649 2.584 1.00 97.19 87 GLN A CA 1
ATOM 650 C C . GLN A 1 87 ? -0.464 8.654 3.054 1.00 97.19 87 GLN A C 1
ATOM 652 O O . GLN A 1 87 ? -1.044 8.859 4.118 1.00 97.19 87 GLN A O 1
ATOM 657 N N . LEU A 1 88 ? -0.684 7.564 2.306 1.00 98.00 88 LEU A N 1
ATOM 658 C CA . LEU A 1 88 ? -1.647 6.514 2.672 1.00 98.00 88 LEU A CA 1
ATOM 659 C C . LEU A 1 88 ? -1.305 5.862 4.016 1.00 98.00 88 LEU A C 1
ATOM 661 O O . LEU A 1 88 ? -2.171 5.715 4.877 1.00 98.00 88 LEU A O 1
ATOM 665 N N . LEU A 1 89 ? -0.029 5.528 4.225 1.00 97.81 89 LEU A N 1
ATOM 666 C CA . LEU A 1 89 ? 0.443 4.960 5.483 1.00 97.81 89 LEU A CA 1
ATOM 667 C C . LEU A 1 89 ? 0.263 5.942 6.649 1.00 97.81 89 LEU A C 1
ATOM 669 O O . LEU A 1 89 ? -0.187 5.539 7.717 1.00 97.81 89 LEU A O 1
ATOM 673 N N . GLY A 1 90 ? 0.559 7.229 6.449 1.00 97.44 90 GLY A N 1
ATOM 674 C CA . GLY A 1 90 ? 0.327 8.263 7.457 1.00 97.44 90 GLY A CA 1
ATOM 675 C C . GLY A 1 90 ? -1.153 8.418 7.817 1.00 97.44 90 GLY A C 1
ATOM 676 O O . GLY A 1 90 ? -1.493 8.508 8.996 1.00 97.44 90 GLY A O 1
ATOM 677 N N . ASP A 1 91 ? -2.045 8.384 6.822 1.00 98.00 91 ASP A N 1
ATOM 678 C CA . ASP A 1 91 ? -3.494 8.440 7.041 1.00 98.00 91 ASP A CA 1
ATOM 679 C C . ASP A 1 91 ? -4.000 7.235 7.842 1.00 98.00 91 ASP A C 1
ATOM 681 O O . ASP A 1 91 ? -4.768 7.417 8.794 1.00 98.00 91 ASP A O 1
ATOM 685 N N . LEU A 1 92 ? -3.522 6.032 7.508 1.00 97.94 92 LEU A N 1
ATOM 686 C CA . LEU A 1 92 ? -3.789 4.796 8.244 1.00 97.94 92 LEU A CA 1
ATOM 687 C C . LEU A 1 92 ? -3.282 4.869 9.692 1.00 97.94 92 LEU A C 1
ATOM 689 O O . LEU A 1 92 ? -4.051 4.678 10.632 1.00 97.94 92 LEU A O 1
ATOM 693 N N . LEU A 1 93 ? -2.016 5.221 9.898 1.00 97.19 93 LEU A N 1
ATOM 694 C CA . LEU A 1 93 ? -1.422 5.318 11.235 1.00 97.19 93 LEU A CA 1
ATOM 695 C C . LEU A 1 93 ? -2.125 6.368 12.100 1.00 97.19 93 LEU A C 1
ATOM 697 O O . LEU A 1 93 ? -2.340 6.164 13.294 1.00 97.19 93 LEU A O 1
ATOM 701 N N . ARG A 1 94 ? -2.540 7.487 11.500 1.00 96.94 94 ARG A N 1
ATOM 702 C CA . ARG A 1 94 ? -3.298 8.522 12.203 1.00 96.94 94 ARG A CA 1
ATOM 703 C C . ARG A 1 94 ? -4.662 8.005 12.657 1.00 96.94 94 ARG A C 1
ATOM 705 O O . ARG A 1 94 ? -5.035 8.265 13.800 1.00 96.94 94 ARG A O 1
ATOM 712 N N . ARG A 1 95 ? -5.411 7.296 11.798 1.00 96.50 95 ARG A N 1
ATOM 713 C CA . ARG A 1 95 ? -6.740 6.768 12.173 1.00 96.50 95 ARG A CA 1
ATOM 714 C C . ARG A 1 95 ? -6.660 5.655 13.220 1.00 96.50 95 ARG A C 1
ATOM 716 O O . ARG A 1 95 ? -7.567 5.558 14.038 1.00 96.50 95 ARG A O 1
ATOM 723 N N . THR A 1 96 ? -5.576 4.878 13.243 1.00 95.62 96 THR A N 1
ATOM 724 C CA . THR A 1 96 ? -5.347 3.820 14.244 1.00 95.62 96 THR A CA 1
ATOM 725 C C . THR A 1 96 ? -4.715 4.329 15.543 1.00 95.62 96 THR A C 1
ATOM 727 O O . THR A 1 96 ? -4.496 3.551 16.468 1.00 95.62 96 THR A O 1
ATOM 730 N N . GLY A 1 97 ? -4.448 5.637 15.654 1.00 94.19 97 GLY A N 1
ATOM 731 C CA . GLY A 1 97 ? -3.947 6.277 16.876 1.00 94.19 97 GLY A CA 1
ATOM 732 C C . GLY A 1 97 ? -2.421 6.322 17.018 1.00 94.19 97 GLY A C 1
ATOM 733 O O . GLY A 1 97 ? -1.926 6.797 18.036 1.00 94.19 97 GLY A O 1
ATOM 734 N N . SER A 1 98 ? -1.668 5.897 16.003 1.00 95.38 98 SER A N 1
ATOM 735 C CA . SER A 1 98 ? -0.198 5.948 15.961 1.00 95.38 98 SER A CA 1
ATOM 736 C C . SER A 1 98 ? 0.301 7.300 15.432 1.00 95.38 98 SER A C 1
ATOM 738 O O . SER A 1 98 ? 0.855 7.400 14.335 1.00 95.38 98 SER A O 1
ATOM 740 N N . VAL A 1 99 ? 0.072 8.369 16.199 1.00 95.25 99 VAL A N 1
ATOM 741 C CA . VAL A 1 99 ? 0.286 9.762 15.759 1.00 95.25 99 VAL A CA 1
ATOM 742 C C . VAL A 1 99 ? 1.745 10.059 15.404 1.00 95.25 99 VAL A C 1
ATOM 744 O O . VAL A 1 99 ? 2.009 10.686 14.379 1.00 95.25 99 VAL A O 1
ATOM 747 N N . GLU A 1 100 ? 2.701 9.606 16.211 1.00 96.06 100 GLU A N 1
ATOM 748 C CA . GLU A 1 100 ? 4.129 9.835 15.978 1.00 96.06 100 GLU A CA 1
ATOM 749 C C . GLU A 1 100 ? 4.591 9.167 14.678 1.00 96.06 100 GLU A C 1
ATOM 751 O O . GLU A 1 100 ? 5.223 9.808 13.839 1.00 96.06 100 GLU A O 1
ATOM 756 N N . ALA A 1 101 ? 4.190 7.912 14.464 1.00 94.56 101 ALA A N 1
ATOM 757 C CA . ALA A 1 101 ? 4.509 7.177 13.245 1.00 94.56 101 ALA A CA 1
ATOM 758 C C . ALA A 1 101 ? 3.855 7.816 12.005 1.00 94.56 101 ALA A C 1
ATOM 760 O O . ALA A 1 101 ? 4.470 7.879 10.940 1.00 94.56 101 ALA A O 1
ATOM 761 N N . ALA A 1 102 ? 2.635 8.349 12.143 1.00 96.25 102 ALA A N 1
ATOM 762 C CA . ALA A 1 102 ? 1.972 9.088 11.073 1.00 96.25 102 ALA A CA 1
ATOM 763 C C . ALA A 1 102 ? 2.741 10.363 10.690 1.00 96.25 102 ALA A C 1
ATOM 765 O O . ALA A 1 102 ? 2.938 10.637 9.506 1.00 96.25 102 ALA A O 1
ATOM 766 N N . LEU A 1 103 ? 3.209 11.134 11.680 1.00 96.62 103 LEU A N 1
ATOM 767 C CA . LEU A 1 103 ? 4.019 12.333 11.442 1.00 96.62 103 LEU A CA 1
ATOM 768 C C . LEU A 1 103 ? 5.308 12.006 10.691 1.00 96.62 103 LEU A C 1
ATOM 770 O O . LEU A 1 103 ? 5.673 12.736 9.768 1.00 96.62 103 LEU A O 1
ATOM 774 N N . ASP A 1 104 ? 5.981 10.922 11.064 1.00 96.12 104 ASP A N 1
ATOM 775 C CA . ASP A 1 104 ? 7.206 10.499 10.394 1.00 96.12 104 ASP A CA 1
ATOM 776 C C . ASP A 1 104 ? 6.936 10.079 8.944 1.00 96.12 104 ASP A C 1
ATOM 778 O O . ASP A 1 104 ? 7.631 10.549 8.040 1.00 96.12 104 ASP A O 1
ATOM 782 N N . ALA A 1 105 ? 5.868 9.317 8.690 1.00 94.38 105 ALA A N 1
ATOM 783 C CA . A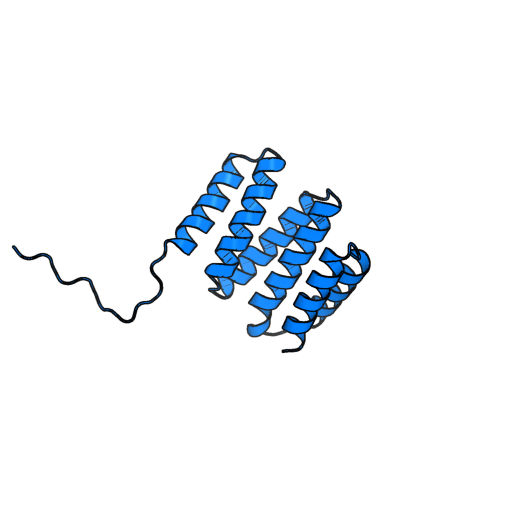LA A 1 105 ? 5.451 8.963 7.332 1.00 94.38 105 ALA A CA 1
ATOM 784 C C . ALA A 1 105 ? 5.159 10.211 6.474 1.00 94.38 105 ALA A C 1
ATOM 786 O O . ALA A 1 105 ? 5.686 10.349 5.366 1.00 94.38 105 ALA A O 1
ATOM 787 N N . TYR A 1 106 ? 4.394 11.176 6.994 1.00 95.56 106 TYR A N 1
ATOM 788 C CA . TYR A 1 106 ? 4.104 12.411 6.260 1.00 95.56 106 TYR A CA 1
ATOM 789 C C . TYR A 1 106 ? 5.352 13.260 5.998 1.00 95.56 106 TYR A C 1
ATOM 791 O O . TYR A 1 106 ? 5.464 13.867 4.931 1.00 95.56 106 TYR A O 1
ATOM 799 N N . ARG A 1 107 ? 6.303 13.309 6.940 1.00 95.31 107 ARG A N 1
ATOM 800 C CA . ARG A 1 107 ? 7.575 14.026 6.755 1.00 95.31 107 ARG A CA 1
ATOM 801 C C . ARG A 1 107 ? 8.389 13.426 5.619 1.00 95.31 107 ARG A C 1
ATOM 803 O O . ARG A 1 107 ? 8.860 14.180 4.772 1.00 95.31 107 ARG A O 1
ATOM 810 N N . VAL A 1 108 ? 8.502 12.098 5.570 1.00 92.81 108 VAL A N 1
ATOM 811 C CA . VAL A 1 108 ? 9.180 11.398 4.471 1.00 92.81 108 VAL A CA 1
ATOM 812 C C . VAL A 1 108 ? 8.514 11.737 3.135 1.00 92.81 108 VAL A C 1
ATOM 814 O O . VAL A 1 108 ? 9.191 12.199 2.216 1.00 92.81 108 VAL A O 1
ATOM 817 N N . GLY A 1 109 ? 7.185 11.616 3.045 1.00 90.94 109 GLY A N 1
ATOM 818 C CA . GLY A 1 109 ? 6.438 11.948 1.826 1.00 90.94 109 GLY A CA 1
ATOM 819 C C . GLY A 1 109 ? 6.619 13.404 1.375 1.00 90.94 109 GLY A C 1
ATOM 820 O O . GLY A 1 109 ? 6.806 13.677 0.187 1.00 90.94 109 GLY A O 1
ATOM 821 N N . LEU A 1 110 ? 6.630 14.350 2.319 1.00 92.88 110 LEU A N 1
ATOM 822 C CA . LEU A 1 110 ? 6.877 15.762 2.027 1.00 92.88 110 LEU A CA 1
ATOM 823 C C . LEU A 1 110 ? 8.302 15.997 1.514 1.00 92.88 110 LEU A C 1
ATOM 825 O O . LEU A 1 110 ? 8.480 16.719 0.534 1.00 92.88 110 LEU A O 1
ATOM 829 N N . SER A 1 111 ? 9.309 15.382 2.138 1.00 92.19 111 SER A N 1
ATOM 830 C CA . SER A 1 111 ? 10.705 15.485 1.701 1.00 92.19 111 SER A CA 1
ATOM 831 C C . SER A 1 111 ? 10.905 14.957 0.282 1.00 92.19 111 SER A C 1
ATOM 833 O O . SER A 1 111 ? 11.637 15.573 -0.489 1.00 92.19 111 SER A O 1
ATOM 835 N N . LEU A 1 112 ? 10.220 13.875 -0.093 1.00 90.19 112 LEU A N 1
ATOM 836 C CA . LEU A 1 112 ? 10.279 13.308 -1.443 1.00 90.19 112 LEU A CA 1
ATOM 837 C C . LEU A 1 112 ? 9.667 14.234 -2.500 1.00 90.19 112 LEU A C 1
ATOM 839 O O . LEU A 1 112 ? 10.232 14.384 -3.579 1.00 90.19 112 LEU A O 1
ATOM 843 N N . ARG A 1 113 ? 8.549 14.903 -2.184 1.00 86.69 113 ARG A N 1
ATOM 844 C CA . ARG A 1 113 ? 7.926 15.897 -3.082 1.00 86.69 113 ARG A CA 1
ATOM 845 C C . ARG A 1 113 ? 8.713 17.204 -3.165 1.00 86.69 113 ARG A C 1
ATOM 847 O O . ARG A 1 113 ? 8.669 17.880 -4.188 1.00 86.69 113 ARG A O 1
ATOM 854 N N . ALA A 1 114 ? 9.392 17.577 -2.082 1.00 82.38 114 ALA A N 1
ATOM 855 C CA . ALA A 1 114 ? 10.194 18.792 -2.000 1.00 82.38 114 ALA A CA 1
ATOM 856 C C . ALA A 1 114 ? 11.613 18.618 -2.558 1.00 82.38 114 ALA A C 1
ATOM 858 O O . ALA A 1 114 ? 12.290 19.621 -2.789 1.00 82.38 114 ALA A O 1
ATOM 859 N N . ALA A 1 115 ? 12.071 17.378 -2.764 1.00 71.12 115 ALA A N 1
ATOM 860 C CA . ALA A 1 115 ? 13.346 17.111 -3.405 1.00 71.12 115 ALA A CA 1
ATOM 861 C C . ALA A 1 115 ? 13.323 17.753 -4.802 1.00 71.12 115 ALA A C 1
ATOM 863 O O . ALA A 1 115 ? 12.502 17.362 -5.636 1.00 71.12 115 ALA A O 1
ATOM 864 N N . PRO A 1 116 ? 14.175 18.760 -5.079 1.00 58.34 116 PRO A N 1
ATOM 865 C CA . PRO A 1 116 ? 14.262 19.313 -6.414 1.00 58.34 116 PRO A CA 1
ATOM 866 C C . PRO A 1 116 ? 14.666 18.167 -7.332 1.00 58.34 116 PRO A C 1
ATOM 868 O O . PRO A 1 116 ? 15.733 17.573 -7.164 1.00 58.34 116 PRO A O 1
ATOM 871 N N . GLY A 1 117 ? 13.780 17.830 -8.271 1.00 52.59 117 GLY A N 1
ATOM 872 C CA . GLY A 1 117 ? 14.098 16.881 -9.321 1.00 52.59 117 GLY A CA 1
ATOM 873 C C . GLY A 1 117 ? 15.440 17.265 -9.932 1.00 52.59 117 GLY A C 1
ATOM 874 O O . GLY A 1 117 ? 15.739 18.451 -10.080 1.00 52.59 117 GLY A O 1
ATOM 875 N N . THR A 1 118 ? 16.241 16.252 -10.229 1.00 49.88 118 THR A N 1
ATOM 876 C CA . THR A 1 118 ? 17.357 16.247 -11.173 1.00 49.88 118 THR A CA 1
ATOM 877 C C . THR A 1 118 ? 17.129 17.214 -12.339 1.00 49.88 118 THR A C 1
ATOM 879 O O . THR A 1 118 ? 16.730 16.839 -13.438 1.00 49.88 118 THR A O 1
ATOM 882 N N . THR A 1 119 ? 17.392 18.493 -12.108 1.00 42.97 119 THR A N 1
ATOM 883 C CA . THR A 1 119 ? 17.501 19.485 -13.156 1.00 42.97 119 THR A CA 1
ATOM 884 C C . THR A 1 119 ? 18.951 19.458 -13.566 1.00 42.97 119 THR A C 1
ATOM 886 O O . THR A 1 119 ? 19.872 19.548 -12.756 1.00 42.97 119 THR A O 1
ATOM 889 N N . THR A 1 120 ? 19.142 19.289 -14.862 1.00 52.16 120 THR A N 1
ATOM 890 C CA . THR A 1 120 ? 20.379 19.472 -15.610 1.00 52.16 120 THR A CA 1
ATOM 891 C C . THR A 1 120 ? 20.807 20.947 -15.569 1.00 52.16 120 THR A C 1
ATOM 893 O O . THR A 1 120 ? 21.036 21.577 -16.593 1.00 52.16 120 THR A O 1
ATOM 896 N N . LEU A 1 121 ? 20.848 21.540 -14.382 1.00 48.59 121 LEU A N 1
ATOM 897 C CA . LEU A 1 121 ? 21.349 22.873 -14.118 1.00 48.59 121 LEU A CA 1
ATOM 898 C C . LEU A 1 121 ? 22.348 22.693 -12.983 1.00 48.59 121 LEU A C 1
ATOM 900 O O . LEU A 1 121 ? 21.994 22.265 -11.889 1.00 48.59 121 LEU A O 1
ATOM 904 N N . GLY A 1 122 ? 23.621 22.900 -13.322 1.00 50.41 122 GLY A N 1
ATOM 905 C CA . GLY A 1 122 ? 24.761 22.722 -12.429 1.00 50.41 122 GLY A CA 1
ATOM 906 C C . GLY A 1 122 ? 24.679 23.569 -11.151 1.00 50.41 122 GLY A C 1
ATOM 907 O O . GLY A 1 122 ? 23.695 24.275 -10.926 1.00 50.41 122 GLY A O 1
ATOM 908 N N . PRO A 1 123 ? 25.714 23.500 -10.293 1.00 56.84 123 PRO A N 1
ATOM 909 C CA . PRO A 1 123 ? 25.698 24.140 -8.982 1.00 56.84 123 PRO A CA 1
ATOM 910 C C . PRO A 1 123 ? 25.300 25.616 -9.084 1.00 56.84 123 PRO A C 1
ATOM 912 O O . PRO A 1 123 ? 25.721 26.321 -10.004 1.00 56.84 123 PRO A O 1
ATOM 915 N N . ALA A 1 124 ? 24.476 26.060 -8.131 1.00 52.56 124 ALA A N 1
ATOM 916 C CA . ALA A 1 124 ? 23.992 27.432 -8.045 1.00 52.56 124 ALA A CA 1
ATOM 917 C C . ALA A 1 124 ? 25.159 28.429 -8.200 1.00 52.56 124 ALA A C 1
ATOM 919 O O . ALA A 1 124 ? 26.194 28.237 -7.550 1.00 52.56 124 ALA A O 1
ATOM 920 N N . PRO A 1 125 ? 25.034 29.477 -9.040 1.00 55.66 125 PRO A N 1
ATOM 921 C CA . PRO A 1 125 ? 26.111 30.440 -9.211 1.00 55.66 125 PRO A CA 1
ATOM 922 C C . PRO A 1 125 ? 26.436 31.089 -7.865 1.00 55.66 125 PRO A C 1
ATOM 924 O O . PRO A 1 125 ? 25.544 31.504 -7.119 1.00 55.66 125 PRO A O 1
ATOM 927 N N . ALA A 1 126 ? 27.732 31.124 -7.549 1.00 53.97 126 ALA A N 1
ATOM 928 C CA . ALA A 1 126 ? 28.246 31.696 -6.316 1.00 53.97 126 ALA A CA 1
ATOM 929 C C . ALA A 1 126 ? 27.750 33.140 -6.150 1.00 53.97 126 ALA A C 1
ATOM 931 O O . ALA A 1 126 ? 27.739 33.924 -7.101 1.00 53.97 126 ALA A O 1
ATOM 932 N N . LYS A 1 127 ? 27.319 33.464 -4.927 1.00 48.75 127 LYS A N 1
ATOM 933 C CA . LYS A 1 127 ? 26.804 34.784 -4.552 1.00 48.75 127 LYS A CA 1
ATOM 934 C C . LYS A 1 127 ? 27.836 35.868 -4.907 1.00 48.75 127 LYS A C 1
ATOM 936 O O . LYS A 1 127 ? 29.011 35.669 -4.592 1.00 48.75 127 LYS A O 1
ATOM 941 N N . PRO A 1 128 ? 27.434 36.993 -5.526 1.00 58.34 128 PRO A N 1
ATOM 942 C CA . PRO A 1 128 ? 28.348 38.109 -5.720 1.00 58.34 128 PRO A CA 1
ATOM 943 C C . PRO A 1 128 ? 28.691 38.750 -4.366 1.00 58.34 128 PRO A C 1
ATOM 945 O O . PRO A 1 128 ? 27.843 38.793 -3.471 1.00 58.34 128 PRO A O 1
ATOM 948 N N . PHE A 1 129 ? 29.953 39.171 -4.245 1.00 58.00 129 PHE A N 1
ATOM 949 C CA . PHE A 1 129 ? 30.522 39.911 -3.115 1.00 58.00 129 PHE A CA 1
ATOM 950 C C . PHE A 1 129 ? 29.833 41.259 -2.894 1.00 58.00 129 PHE A C 1
ATOM 952 O O . PHE A 1 129 ? 29.455 41.895 -3.906 1.00 58.00 129 PHE A O 1
#

pLDDT: mean 87.64, std 14.87, range [42.97, 98.38]